Protein AF-A0A972AZU7-F1 (afdb_monomer_lite)

Radius of gyration: 17.25 Å; chains: 1; bounding box: 43×44×50 Å

Foldseek 3Di:
DVVVVVVVVVVVVVLVVLLVVLLVQLCVCAPDPDDLVRVCVPPVDPPVSSLLSLLSHPVNADPPGDSLLSQLVDDSSLLSVLVVLLVLLVVLVVVQVVVVHDDPVSVVSLVVSLVSLVVNLVSNCVSPVPLCPDPVHSNVVSNVSSVVSNVD

Secondary structure (DSSP, 8-state):
-HHHHHHHHHHHHHHHHHHHHHHHHTTHHHHSS--HHHHHHHH---HHHHHHHHHT-GGGPPTT--HHHHHTTSHHHHHHHHHHHHHHHHHHHHHHHHTTS--HHHHHHHHHHHHHHHHHHHHHHHH-TTGGG-TTSHHHHHHHHHHHHHT-

Sequence (152 aa):
MERLRVSIDLLETRVGARLFRIALLHVVLEESDISAEELGRRVDPSDEDLEILKLFSRNYVAEGENYTDKVVKNELATIVKLMDRIANFEDLFLRVNKVMGFNPESSKIAFKYVAETVDLLSNVEKQYPKESKDWEYPLRYQSTRLKDYLMI

pLDDT: mean 90.16, std 9.63, range [52.38, 97.12]

Structure (mmCIF, N/CA/C/O backbone):
data_AF-A0A972AZU7-F1
#
_entry.id   AF-A0A972AZU7-F1
#
loop_
_atom_site.group_PDB
_atom_site.id
_atom_site.type_symbol
_atom_site.label_atom_id
_atom_site.label_alt_id
_atom_site.label_comp_id
_atom_site.label_asym_id
_atom_site.label_entity_id
_atom_site.label_seq_id
_atom_site.pdbx_PDB_ins_code
_atom_site.Cartn_x
_atom_site.Cartn_y
_atom_site.Cartn_z
_atom_site.occupancy
_atom_site.B_iso_or_equiv
_atom_site.auth_seq_id
_atom_site.auth_comp_id
_atom_site.auth_asym_id
_atom_site.auth_atom_id
_atom_site.pdbx_PDB_model_num
ATOM 1 N N . MET A 1 1 ? -9.806 -23.673 28.503 1.00 60.31 1 MET A N 1
ATOM 2 C CA . MET A 1 1 ? -8.685 -23.565 27.542 1.00 60.31 1 MET A CA 1
ATOM 3 C C . MET A 1 1 ? -9.160 -23.764 26.107 1.00 60.31 1 MET A C 1
ATOM 5 O O . MET A 1 1 ? -8.942 -22.881 25.296 1.00 60.31 1 MET A O 1
ATOM 9 N N . GLU A 1 2 ? -9.903 -24.829 25.804 1.00 57.66 2 GLU A N 1
ATOM 10 C CA . GLU A 1 2 ? -10.393 -25.133 24.444 1.00 57.66 2 GLU A CA 1
ATOM 11 C C . GLU A 1 2 ? -11.308 -24.051 23.830 1.00 57.66 2 GLU A C 1
ATOM 13 O O . GLU A 1 2 ? -11.072 -23.611 22.711 1.00 57.66 2 GLU A O 1
ATOM 18 N N . ARG A 1 3 ? -12.267 -23.501 24.594 1.00 52.38 3 ARG A N 1
ATOM 19 C CA . ARG A 1 3 ? -13.108 -22.374 24.129 1.00 52.38 3 ARG A CA 1
ATOM 20 C C . ARG A 1 3 ? -12.334 -21.078 23.867 1.00 52.38 3 ARG A C 1
ATOM 22 O O . ARG A 1 3 ? -12.769 -20.279 23.053 1.00 52.38 3 ARG A O 1
ATOM 29 N N . LEU A 1 4 ? -11.224 -20.851 24.575 1.00 57.66 4 LEU A N 1
ATOM 30 C CA . LEU A 1 4 ? -10.402 -19.654 24.373 1.00 57.66 4 LEU A CA 1
ATOM 31 C C . LEU A 1 4 ? -9.627 -19.764 23.053 1.00 57.66 4 LEU A C 1
ATOM 33 O O . LEU A 1 4 ? -9.545 -18.798 22.308 1.00 57.66 4 LEU A O 1
ATOM 37 N N . ARG A 1 5 ? -9.133 -20.971 22.752 1.00 56.81 5 ARG A N 1
ATOM 38 C CA . ARG A 1 5 ? -8.408 -21.294 21.520 1.00 56.81 5 ARG A CA 1
ATOM 39 C C . ARG A 1 5 ? -9.296 -21.182 20.279 1.00 56.81 5 ARG A C 1
ATOM 41 O O . ARG A 1 5 ? -8.933 -20.475 19.355 1.00 56.81 5 ARG A O 1
ATOM 48 N N . VAL A 1 6 ? -10.507 -21.750 20.317 1.00 62.72 6 VAL A N 1
ATOM 49 C CA . VAL A 1 6 ? -11.484 -21.625 19.214 1.00 62.72 6 VAL A CA 1
ATOM 50 C C . VAL A 1 6 ? -11.823 -20.158 18.916 1.00 62.72 6 VAL A C 1
ATOM 52 O O . VAL A 1 6 ? -11.951 -19.776 17.758 1.00 62.72 6 VAL A O 1
ATOM 55 N N . SER A 1 7 ? -11.941 -19.314 19.944 1.00 60.19 7 SER A N 1
ATOM 56 C CA . SER A 1 7 ? -12.203 -17.881 19.759 1.00 60.19 7 SER A CA 1
ATOM 57 C C . SER A 1 7 ? -11.033 -17.138 19.107 1.00 60.19 7 SER A C 1
ATOM 59 O O . SER A 1 7 ? -11.277 -16.247 18.297 1.00 60.19 7 SER A O 1
ATOM 61 N N . ILE A 1 8 ? -9.788 -17.505 19.433 1.00 66.12 8 ILE A N 1
ATOM 62 C CA . ILE A 1 8 ? -8.573 -16.932 18.831 1.00 66.12 8 ILE A CA 1
ATOM 63 C C . ILE A 1 8 ? -8.459 -17.357 17.363 1.00 66.12 8 ILE A C 1
ATOM 65 O O . ILE A 1 8 ? -8.355 -16.494 16.497 1.00 66.12 8 ILE A O 1
ATOM 69 N N . ASP A 1 9 ? -8.616 -18.648 17.064 1.00 67.81 9 ASP A N 1
ATOM 70 C CA . ASP A 1 9 ? -8.540 -19.170 15.692 1.00 67.81 9 ASP A CA 1
ATOM 71 C C . ASP A 1 9 ? -9.611 -18.527 14.780 1.00 67.81 9 ASP A C 1
ATOM 73 O O . ASP A 1 9 ? -9.367 -18.200 13.614 1.00 67.81 9 ASP A O 1
ATOM 77 N N . LEU A 1 10 ? -10.815 -18.282 15.316 1.00 61.66 10 LEU A N 1
ATOM 78 C CA . LEU A 1 10 ? -11.888 -17.576 14.605 1.00 61.66 10 LEU A CA 1
ATOM 79 C C . LEU A 1 10 ? -11.570 -16.092 14.369 1.00 61.66 10 LEU A C 1
ATOM 81 O O . LEU A 1 10 ? -11.950 -15.554 13.327 1.00 61.66 10 LEU A O 1
ATOM 85 N N . LEU A 1 11 ? -10.905 -15.423 15.315 1.00 63.16 11 LEU A N 1
ATOM 86 C CA . LEU A 1 11 ? -10.451 -14.037 15.165 1.00 63.16 11 LEU A CA 1
ATOM 87 C C . LEU A 1 11 ? -9.381 -13.937 14.072 1.00 63.16 11 LEU A C 1
ATOM 89 O O . LEU A 1 11 ? -9.523 -13.116 13.168 1.00 63.16 11 LEU A O 1
ATOM 93 N N . GLU A 1 12 ? -8.382 -14.818 14.092 1.00 75.00 12 GLU A N 1
ATOM 94 C CA . GLU A 1 12 ? -7.325 -14.877 13.074 1.00 75.00 12 GLU A CA 1
ATOM 95 C C . GLU A 1 12 ? -7.893 -15.171 11.680 1.00 75.00 12 GLU A C 1
ATOM 97 O O . GLU A 1 12 ? -7.567 -14.481 10.713 1.00 75.00 12 GLU A O 1
ATOM 102 N N . THR A 1 13 ? -8.831 -16.118 11.576 1.00 79.12 13 THR A N 1
ATOM 103 C CA . THR A 1 13 ? -9.501 -16.443 10.306 1.00 79.12 13 THR A CA 1
ATOM 104 C C . THR A 1 13 ? -10.279 -15.247 9.752 1.00 79.12 13 THR A C 1
ATOM 106 O O . THR A 1 13 ? -10.237 -14.973 8.550 1.00 79.12 13 THR A O 1
ATOM 109 N N . ARG A 1 14 ? -10.979 -14.497 10.615 1.00 82.56 14 ARG A N 1
ATOM 110 C CA . ARG A 1 14 ? -11.716 -13.288 10.209 1.00 82.56 14 ARG A CA 1
ATOM 111 C C . ARG A 1 14 ? -10.778 -12.188 9.727 1.00 82.56 14 ARG A C 1
ATOM 113 O O . ARG A 1 14 ? -11.064 -11.568 8.705 1.00 82.56 14 ARG A O 1
ATOM 120 N N . VAL A 1 15 ? -9.663 -11.970 10.424 1.00 84.00 15 VAL A N 1
ATOM 121 C CA . VAL A 1 15 ? -8.641 -10.995 10.015 1.00 84.00 15 VAL A CA 1
ATOM 122 C C . VAL A 1 15 ? -8.014 -11.401 8.680 1.00 84.00 15 VAL A C 1
ATOM 124 O O . VAL A 1 15 ? -7.919 -10.568 7.783 1.00 84.00 15 VAL A O 1
ATOM 127 N N . GLY A 1 16 ? -7.681 -12.681 8.494 1.00 87.06 16 GLY A N 1
ATOM 128 C CA . GLY A 1 16 ? -7.144 -13.197 7.233 1.00 87.06 16 GLY A CA 1
ATOM 129 C C . GLY A 1 16 ? -8.109 -13.029 6.055 1.00 87.06 16 GLY A C 1
ATOM 130 O O . GLY A 1 16 ? -7.723 -12.512 5.007 1.00 87.06 16 GLY A O 1
ATOM 131 N N . ALA A 1 17 ? -9.386 -13.385 6.230 1.00 90.00 17 ALA A N 1
ATOM 132 C CA . ALA A 1 17 ? -10.412 -13.202 5.199 1.00 90.00 17 ALA A CA 1
ATOM 133 C C . ALA A 1 17 ? -10.620 -11.721 4.844 1.00 90.00 17 ALA A C 1
ATOM 135 O O . ALA A 1 17 ? -10.785 -11.363 3.675 1.00 90.00 17 ALA A O 1
ATOM 136 N N . ARG A 1 18 ? -10.579 -10.845 5.853 1.00 92.62 18 ARG A N 1
ATOM 137 C CA . ARG A 1 18 ? -10.656 -9.396 5.672 1.00 92.62 18 ARG A CA 1
ATOM 138 C C . ARG A 1 18 ? -9.461 -8.870 4.877 1.00 92.62 18 ARG A C 1
ATOM 140 O O . ARG A 1 18 ? -9.670 -8.191 3.877 1.00 92.62 18 ARG A O 1
ATOM 147 N N . LEU A 1 19 ? -8.240 -9.245 5.258 1.00 92.94 19 LEU A N 1
ATOM 148 C CA . LEU A 1 19 ? -7.015 -8.868 4.552 1.00 92.94 19 LEU A CA 1
ATOM 149 C C . LEU A 1 19 ? -7.045 -9.323 3.087 1.00 92.94 19 LEU A C 1
ATOM 151 O O . LEU A 1 19 ? -6.729 -8.541 2.195 1.00 92.94 19 LEU A O 1
ATOM 155 N N . PHE A 1 20 ? -7.491 -10.554 2.828 1.00 93.75 20 PHE A N 1
ATOM 156 C CA . PHE A 1 20 ? -7.614 -11.090 1.472 1.00 93.75 20 PHE A CA 1
ATOM 157 C C . PHE A 1 20 ? -8.602 -10.290 0.615 1.00 93.75 20 PHE A C 1
ATOM 159 O O . PHE A 1 20 ? -8.291 -9.924 -0.516 1.00 93.75 20 PHE A O 1
ATOM 166 N N . ARG A 1 21 ? -9.775 -9.954 1.161 1.00 94.56 21 ARG A N 1
ATOM 167 C CA . ARG A 1 21 ? -10.764 -9.119 0.466 1.00 94.56 21 ARG A CA 1
ATOM 168 C C . ARG A 1 21 ? -10.223 -7.724 0.154 1.00 94.56 21 ARG A C 1
ATOM 170 O O . ARG A 1 21 ? -10.397 -7.260 -0.968 1.00 94.56 21 ARG A O 1
ATOM 177 N N . ILE A 1 22 ? -9.546 -7.078 1.107 1.00 96.69 22 ILE A N 1
ATOM 178 C CA . ILE A 1 22 ? -8.898 -5.783 0.859 1.00 96.69 22 ILE A CA 1
ATOM 179 C C . ILE A 1 22 ? -7.844 -5.925 -0.242 1.00 96.69 22 ILE A C 1
ATOM 181 O O . ILE A 1 22 ? -7.855 -5.141 -1.184 1.00 96.69 22 ILE A O 1
ATOM 185 N N . ALA A 1 23 ? -6.996 -6.956 -0.189 1.00 96.25 23 ALA A N 1
ATOM 186 C CA . ALA A 1 23 ? -5.980 -7.207 -1.209 1.00 96.25 23 ALA A CA 1
ATOM 187 C C . ALA A 1 23 ? -6.573 -7.407 -2.614 1.00 96.25 23 ALA A C 1
ATOM 189 O O . ALA A 1 23 ? -6.013 -6.906 -3.584 1.00 96.25 23 ALA A O 1
ATOM 190 N N . LEU A 1 24 ? -7.724 -8.071 -2.744 1.00 95.69 24 LEU A N 1
ATOM 191 C CA . LEU A 1 24 ? -8.397 -8.234 -4.038 1.00 95.69 24 LEU A CA 1
ATOM 192 C C . LEU A 1 24 ? -8.970 -6.925 -4.597 1.00 95.69 24 LEU A C 1
ATOM 194 O O . LEU A 1 24 ? -9.052 -6.764 -5.812 1.00 95.69 24 LEU A O 1
ATOM 198 N N . LEU A 1 25 ? -9.384 -6.005 -3.726 1.00 96.56 25 LEU A N 1
ATOM 199 C CA . LEU A 1 25 ? -10.121 -4.799 -4.112 1.00 96.56 25 LEU A CA 1
ATOM 200 C C . LEU A 1 25 ? -9.268 -3.521 -4.101 1.00 96.56 25 LEU A C 1
ATOM 202 O O . LEU A 1 25 ? -9.735 -2.485 -4.568 1.00 96.56 25 LEU A O 1
ATOM 206 N N . HIS A 1 26 ? -8.035 -3.571 -3.586 1.00 96.12 26 HIS A N 1
ATOM 207 C CA . HIS A 1 26 ? -7.245 -2.377 -3.258 1.00 96.12 26 HIS A CA 1
ATOM 208 C C . HIS A 1 26 ? -6.986 -1.425 -4.438 1.00 96.12 26 HIS A C 1
ATOM 210 O O . HIS A 1 26 ? -6.866 -0.223 -4.228 1.00 96.12 26 HIS A O 1
ATOM 216 N N . VAL A 1 27 ? -6.932 -1.927 -5.674 1.00 95.00 27 VAL A N 1
ATOM 217 C CA . VAL A 1 27 ? -6.713 -1.096 -6.874 1.00 95.00 27 VAL A CA 1
ATOM 218 C C . VAL A 1 27 ? -7.996 -0.555 -7.492 1.00 95.00 27 VAL A C 1
ATOM 220 O O . VAL A 1 27 ? -7.938 0.337 -8.328 1.00 95.00 27 VAL A O 1
ATOM 223 N N . VAL A 1 28 ? -9.164 -1.077 -7.114 1.00 95.25 28 VAL A N 1
ATOM 224 C CA . VAL A 1 28 ? -10.402 -0.846 -7.870 1.00 95.25 28 VAL A CA 1
ATOM 225 C C . VAL A 1 28 ? -10.775 0.638 -7.908 1.00 95.25 28 VAL A C 1
ATOM 227 O O . VAL A 1 28 ? -11.128 1.143 -8.967 1.00 95.25 28 VAL A O 1
ATOM 230 N N . LEU A 1 29 ? -10.656 1.352 -6.787 1.00 95.19 29 LEU A N 1
ATOM 231 C CA . LEU A 1 29 ? -10.970 2.788 -6.722 1.00 95.19 29 LEU A CA 1
ATOM 232 C C . LEU A 1 29 ? -9.906 3.686 -7.379 1.00 95.19 29 LEU A C 1
ATOM 234 O O . LEU A 1 29 ? -10.168 4.861 -7.618 1.00 95.19 29 LEU A O 1
ATOM 238 N N . GLU A 1 30 ? -8.703 3.162 -7.620 1.00 93.75 30 GLU A N 1
ATOM 239 C CA . GLU A 1 30 ? -7.617 3.890 -8.287 1.00 93.75 30 GLU A CA 1
ATOM 240 C C . GLU A 1 30 ? -7.674 3.708 -9.808 1.00 93.75 30 GLU A C 1
ATOM 242 O O . GLU A 1 30 ? -7.502 4.668 -10.551 1.00 93.75 30 GLU A O 1
ATOM 247 N N . GLU A 1 31 ? -7.934 2.481 -10.261 1.00 93.44 31 GLU A N 1
ATOM 248 C CA . GLU A 1 31 ? -7.786 2.064 -11.661 1.00 93.44 31 GLU A CA 1
ATOM 249 C C . GLU A 1 31 ? -9.119 2.003 -12.428 1.00 93.44 31 GLU A C 1
ATOM 251 O O . GLU A 1 31 ? -9.146 1.631 -13.601 1.00 93.44 31 GLU A O 1
ATOM 256 N N . SER A 1 32 ? -10.247 2.326 -11.789 1.00 91.94 32 SER A N 1
ATOM 257 C CA . SER A 1 32 ? -11.558 2.337 -12.443 1.00 91.94 32 SER A CA 1
ATOM 258 C C . SER A 1 32 ? -12.378 3.577 -12.096 1.00 91.94 32 SER A C 1
ATOM 260 O O . SER A 1 32 ? -12.166 4.209 -11.067 1.00 91.94 32 SER A O 1
ATOM 262 N N . ASP A 1 33 ? -13.368 3.883 -12.936 1.00 91.00 33 ASP A N 1
ATOM 263 C CA . ASP A 1 33 ? -14.261 5.039 -12.767 1.00 91.00 33 ASP A CA 1
ATOM 264 C C . ASP A 1 33 ? -15.391 4.803 -11.744 1.00 91.00 33 ASP A C 1
ATOM 266 O O . ASP A 1 33 ? -16.348 5.580 -11.674 1.00 91.00 33 ASP A O 1
ATOM 270 N N . ILE A 1 34 ? -15.348 3.713 -10.968 1.00 93.62 34 ILE A N 1
ATOM 271 C CA . ILE A 1 34 ? -16.398 3.438 -9.983 1.00 93.62 34 ILE A CA 1
ATOM 272 C C . ILE A 1 34 ? -16.170 4.257 -8.710 1.00 93.62 34 ILE A C 1
ATOM 274 O O . ILE A 1 34 ? -15.057 4.362 -8.198 1.00 93.62 34 ILE A O 1
ATOM 278 N N . SER A 1 35 ? -17.248 4.799 -8.148 1.00 94.12 35 SER A N 1
ATOM 279 C CA . SER A 1 35 ? -17.190 5.462 -6.846 1.00 94.12 35 SER A CA 1
ATOM 280 C C . SER A 1 35 ? -17.111 4.442 -5.705 1.00 94.12 35 SER A C 1
ATOM 282 O O . SER A 1 35 ? -17.540 3.295 -5.844 1.00 94.12 35 SER A O 1
ATOM 284 N N . ALA A 1 36 ? -16.635 4.873 -4.533 1.00 94.38 36 ALA A N 1
ATOM 285 C CA . ALA A 1 36 ? -16.705 4.063 -3.313 1.00 94.38 36 ALA A CA 1
ATOM 286 C C . ALA A 1 36 ? -18.142 3.606 -2.987 1.00 94.38 36 ALA A C 1
ATOM 288 O O . ALA A 1 36 ? -18.341 2.483 -2.537 1.00 94.38 36 ALA A O 1
ATOM 289 N N . GLU A 1 37 ? -19.148 4.441 -3.259 1.00 94.62 37 GLU A N 1
ATOM 290 C CA . GLU A 1 37 ? -20.555 4.071 -3.075 1.00 94.62 37 GLU A CA 1
ATOM 291 C C . GLU A 1 37 ? -20.978 2.941 -4.027 1.00 94.62 37 GLU A C 1
ATOM 293 O O . GLU A 1 37 ? -21.607 1.971 -3.606 1.00 94.62 37 GLU A O 1
ATOM 298 N N . GLU A 1 38 ? -20.595 3.031 -5.303 1.00 95.50 38 GLU A N 1
ATOM 299 C CA . GLU A 1 38 ? -20.896 2.001 -6.298 1.00 95.50 38 GLU A CA 1
ATOM 300 C C . GLU A 1 38 ? -20.160 0.690 -5.994 1.00 95.50 38 GLU A C 1
ATOM 302 O O . GLU A 1 38 ? -20.750 -0.387 -6.093 1.00 95.50 38 GLU A O 1
ATOM 307 N N . LEU A 1 39 ? -18.897 0.763 -5.561 1.00 95.00 39 LEU A N 1
ATOM 308 C CA . LEU A 1 39 ? -18.164 -0.402 -5.068 1.00 95.00 39 LEU A CA 1
ATOM 309 C C . LEU A 1 39 ? -18.895 -1.041 -3.880 1.00 95.00 39 LEU A C 1
ATOM 311 O O . LEU A 1 39 ? -19.100 -2.255 -3.878 1.00 95.00 39 LEU A O 1
ATOM 315 N N . GLY A 1 40 ? -19.350 -0.218 -2.928 1.00 94.50 40 GLY A N 1
ATOM 316 C CA . GLY A 1 40 ? -20.149 -0.636 -1.778 1.00 94.50 40 GLY A CA 1
ATOM 317 C C . GLY A 1 40 ? -21.356 -1.484 -2.180 1.00 94.50 40 GLY A C 1
ATOM 318 O O . GLY A 1 40 ? -21.548 -2.581 -1.670 1.00 94.50 40 GLY A O 1
ATOM 319 N N . ARG A 1 41 ? -22.117 -1.036 -3.183 1.00 95.00 41 ARG A N 1
ATOM 320 C CA . ARG A 1 41 ? -23.301 -1.760 -3.678 1.00 95.00 41 ARG A CA 1
ATOM 321 C C . ARG A 1 41 ? -22.978 -3.062 -4.415 1.00 95.00 41 ARG A C 1
ATOM 323 O O . ARG A 1 41 ? -23.809 -3.965 -4.429 1.00 95.00 41 ARG A O 1
ATOM 330 N N . ARG A 1 42 ? -21.819 -3.157 -5.076 1.00 94.38 42 ARG A N 1
ATOM 331 C CA . ARG A 1 42 ? -21.468 -4.307 -5.932 1.00 94.38 42 ARG A CA 1
ATOM 332 C C . ARG A 1 42 ? -20.890 -5.488 -5.174 1.00 94.38 42 ARG A C 1
ATOM 334 O O . ARG A 1 42 ? -21.128 -6.625 -5.570 1.00 94.38 42 ARG A O 1
ATOM 341 N N . VAL A 1 43 ? -20.080 -5.218 -4.154 1.00 93.19 43 VAL A N 1
ATOM 342 C CA . VAL A 1 43 ? -19.327 -6.266 -3.444 1.00 93.19 43 VAL A CA 1
ATOM 343 C C . VAL A 1 43 ? -19.595 -6.290 -1.942 1.00 93.19 43 VAL A C 1
ATOM 345 O O . VAL A 1 43 ? -19.008 -7.122 -1.255 1.00 93.19 43 VAL A O 1
ATOM 348 N N . ASP A 1 44 ? -20.469 -5.402 -1.457 1.00 92.44 44 ASP A N 1
ATOM 349 C CA . ASP A 1 44 ? -20.940 -5.326 -0.069 1.00 92.44 44 ASP A CA 1
ATOM 350 C C . ASP A 1 44 ? -19.801 -5.441 0.975 1.00 92.44 44 ASP A C 1
ATOM 352 O O . ASP A 1 44 ? -19.827 -6.305 1.860 1.00 92.44 44 ASP A O 1
ATOM 356 N N . PRO A 1 45 ? -18.719 -4.636 0.860 1.00 91.62 45 PRO A N 1
ATOM 357 C CA . PRO A 1 45 ? -17.721 -4.554 1.915 1.00 91.62 45 PRO A CA 1
ATOM 358 C C . PRO A 1 45 ? -18.341 -3.871 3.142 1.00 91.62 45 PRO A C 1
ATOM 360 O O . PRO A 1 45 ? -19.266 -3.072 3.017 1.00 91.62 45 PRO A O 1
ATOM 363 N N . SER A 1 46 ? -17.808 -4.131 4.338 1.00 93.00 46 SER A N 1
ATOM 364 C CA . SER A 1 46 ? -18.212 -3.325 5.496 1.00 93.00 46 SER A CA 1
ATOM 365 C C . SER A 1 46 ? -17.781 -1.868 5.299 1.00 93.00 46 SER A C 1
ATOM 367 O O . SER A 1 46 ? -16.805 -1.602 4.595 1.00 93.00 46 SER A O 1
ATOM 369 N N . ASP A 1 47 ? -18.442 -0.929 5.977 1.00 94.19 47 ASP A N 1
ATOM 370 C CA . ASP A 1 47 ? -18.056 0.489 5.937 1.00 94.19 47 ASP A CA 1
ATOM 371 C C . ASP A 1 47 ? -16.577 0.687 6.303 1.00 94.19 47 ASP A C 1
ATOM 373 O O . ASP A 1 47 ? -15.856 1.444 5.659 1.00 94.19 47 ASP A O 1
ATOM 377 N N . GLU A 1 48 ? -16.092 -0.064 7.293 1.00 94.38 48 GLU A N 1
ATOM 378 C CA . GLU A 1 48 ? -14.691 -0.033 7.714 1.00 94.38 48 GLU A CA 1
ATOM 379 C C . GLU A 1 48 ? -13.736 -0.514 6.607 1.00 94.38 48 GLU A C 1
ATOM 381 O O . GLU A 1 48 ? -12.665 0.058 6.412 1.00 94.38 48 GLU A O 1
ATOM 386 N N . ASP A 1 49 ? -14.116 -1.552 5.857 1.00 95.25 49 ASP A N 1
ATOM 387 C CA . ASP A 1 49 ? -13.336 -2.023 4.711 1.00 95.25 49 ASP A CA 1
ATOM 388 C C . ASP A 1 49 ? -13.363 -1.023 3.563 1.00 95.25 49 ASP A C 1
ATOM 390 O O . ASP A 1 49 ? -12.345 -0.821 2.903 1.00 95.25 49 ASP A O 1
ATOM 394 N N . LEU A 1 50 ? -14.496 -0.357 3.345 1.00 96.00 50 LEU A N 1
ATOM 395 C CA . LEU A 1 50 ? -14.608 0.679 2.333 1.00 96.00 50 LEU A CA 1
ATOM 396 C C . LEU A 1 50 ? -13.716 1.887 2.659 1.00 96.00 50 LEU A C 1
ATOM 398 O O . LEU A 1 50 ? -13.051 2.408 1.764 1.00 96.00 50 LEU A O 1
ATOM 402 N N . GLU A 1 51 ? -13.636 2.294 3.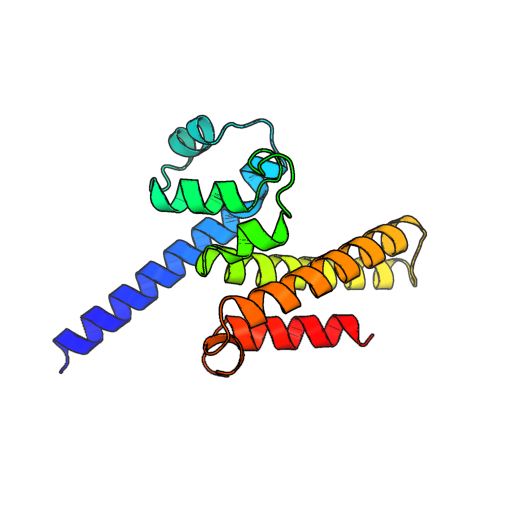929 1.00 95.75 51 GLU A N 1
ATOM 403 C CA . GLU A 1 51 ? -12.696 3.332 4.374 1.00 95.75 51 GLU A CA 1
ATOM 404 C C . GLU A 1 51 ? -11.235 2.913 4.171 1.00 95.75 51 GLU A C 1
ATOM 406 O O . GLU A 1 51 ? -10.430 3.716 3.698 1.00 95.75 51 GLU A O 1
ATOM 411 N N . ILE A 1 52 ? -10.891 1.647 4.433 1.00 96.50 52 ILE A N 1
ATOM 412 C CA . ILE A 1 52 ? -9.555 1.112 4.132 1.00 96.50 52 ILE A CA 1
ATOM 413 C C . ILE A 1 52 ? -9.272 1.150 2.626 1.00 96.50 52 ILE A C 1
ATOM 415 O O . ILE A 1 52 ? -8.193 1.574 2.217 1.00 96.50 52 ILE A O 1
ATOM 419 N N . LEU A 1 53 ? -10.228 0.751 1.784 1.00 96.56 53 LEU A N 1
ATOM 420 C CA . LEU A 1 53 ? -10.065 0.753 0.327 1.00 96.56 53 LEU A CA 1
ATOM 421 C C . LEU A 1 53 ? -9.831 2.162 -0.226 1.00 96.56 53 LEU A C 1
ATOM 423 O O . LEU A 1 53 ? -8.991 2.344 -1.108 1.00 96.56 53 LEU A O 1
ATOM 427 N N . LYS A 1 54 ? -10.486 3.181 0.342 1.00 95.75 54 LYS A N 1
ATOM 428 C CA . LYS A 1 54 ? -10.225 4.586 -0.007 1.00 95.75 54 LYS A CA 1
ATOM 429 C C . LYS A 1 54 ? -8.785 5.007 0.278 1.00 95.75 54 LYS A C 1
ATOM 431 O O . LYS A 1 54 ? -8.306 5.940 -0.367 1.00 95.75 54 LYS A O 1
ATOM 436 N N . LEU A 1 55 ? -8.070 4.363 1.208 1.00 96.12 55 LEU A N 1
ATOM 437 C CA . LEU A 1 55 ? -6.662 4.680 1.478 1.00 96.12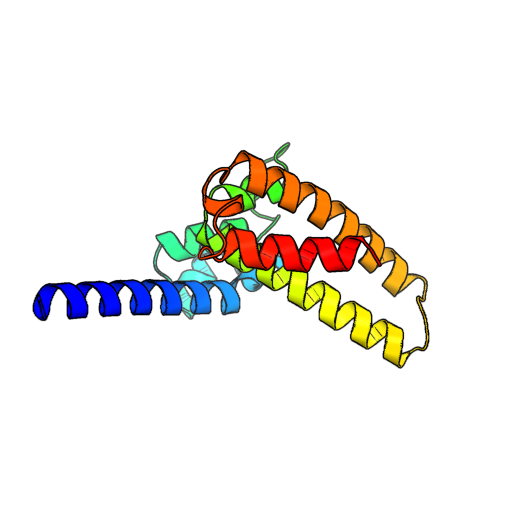 55 LEU A CA 1
ATOM 438 C C . LEU A 1 55 ? -5.763 4.377 0.279 1.00 96.12 55 LEU A C 1
ATOM 440 O O . LEU A 1 55 ? -4.803 5.108 0.049 1.00 96.12 55 LEU A O 1
ATOM 444 N N . PHE A 1 56 ? -6.108 3.371 -0.524 1.00 95.50 56 PHE A N 1
ATOM 445 C CA . PHE A 1 56 ? -5.308 2.953 -1.672 1.00 95.50 56 PHE A CA 1
ATOM 446 C C . PHE A 1 56 ? -5.461 3.831 -2.903 1.00 95.50 56 PHE A C 1
ATOM 448 O O . PHE A 1 56 ? -4.614 3.738 -3.792 1.00 95.50 56 PHE A O 1
ATOM 455 N N . SER A 1 57 ? -6.464 4.708 -2.937 1.00 94.12 57 SER A N 1
ATOM 456 C CA . SER A 1 57 ? -6.688 5.593 -4.071 1.00 94.12 57 SER A CA 1
ATOM 457 C C . SER A 1 57 ? -6.221 7.028 -3.808 1.00 94.12 57 SER A C 1
ATOM 459 O O . SER A 1 57 ? -6.554 7.651 -2.789 1.00 94.12 57 SER A O 1
ATOM 461 N N . ARG A 1 58 ? -5.465 7.564 -4.772 1.00 91.06 58 ARG A N 1
ATOM 462 C CA . ARG A 1 58 ? -4.998 8.952 -4.844 1.00 91.06 58 ARG A CA 1
ATOM 463 C C . ARG A 1 58 ? -6.140 9.937 -5.074 1.00 91.06 58 ARG A C 1
ATOM 465 O O . ARG A 1 58 ? -6.034 11.071 -4.623 1.00 91.06 58 ARG A O 1
ATOM 472 N N . ASN A 1 59 ? -7.261 9.493 -5.645 1.00 88.38 59 ASN A N 1
ATOM 473 C CA . ASN A 1 59 ? -8.476 10.307 -5.799 1.00 88.38 59 ASN A CA 1
ATOM 474 C C . ASN A 1 59 ? -9.072 10.746 -4.452 1.00 88.38 59 ASN A C 1
ATOM 476 O O . ASN A 1 59 ? -9.834 11.705 -4.382 1.00 88.38 59 ASN A O 1
ATOM 480 N N . TYR A 1 60 ? -8.711 10.047 -3.376 1.00 88.88 60 TYR A N 1
ATOM 481 C CA . TYR A 1 60 ? -9.147 10.333 -2.014 1.00 88.88 60 TYR A CA 1
ATOM 482 C C . TYR A 1 60 ? -8.013 10.899 -1.146 1.00 88.88 60 TYR A C 1
ATOM 484 O O . TYR A 1 60 ? -8.085 10.805 0.079 1.00 88.88 60 TYR A O 1
ATOM 492 N N . VAL A 1 61 ? -6.905 11.362 -1.731 1.00 87.06 61 VAL A N 1
ATOM 493 C CA . VAL A 1 61 ? -5.817 12.027 -0.994 1.00 87.06 61 VAL A CA 1
ATOM 494 C C . VAL A 1 61 ? -6.136 13.515 -0.913 1.00 87.06 61 VAL A C 1
ATOM 496 O O . VAL A 1 61 ? -6.438 14.137 -1.930 1.00 87.06 61 VAL A O 1
ATOM 499 N N . ALA A 1 62 ? -6.105 14.077 0.296 1.00 85.31 62 ALA A N 1
ATOM 500 C CA . ALA A 1 62 ? -6.347 15.501 0.478 1.00 85.31 62 ALA A CA 1
ATOM 501 C C . ALA A 1 62 ? -5.224 16.335 -0.159 1.00 85.31 62 ALA A C 1
ATOM 503 O O . ALA A 1 62 ? -4.077 15.895 -0.261 1.00 85.31 62 ALA A O 1
ATOM 504 N N . GLU A 1 63 ? -5.540 17.564 -0.565 1.00 85.12 63 GLU A N 1
ATOM 505 C CA . GLU A 1 63 ? -4.530 18.480 -1.092 1.00 85.12 63 GLU A CA 1
ATOM 506 C C . GLU A 1 63 ? -3.405 18.691 -0.061 1.00 85.12 63 GLU A C 1
ATOM 508 O O . GLU A 1 63 ? -3.658 18.990 1.106 1.00 85.12 63 GLU A O 1
ATOM 513 N N . GLY A 1 64 ? -2.155 18.496 -0.491 1.00 80.56 64 GLY A N 1
ATOM 514 C CA . GLY A 1 64 ? -0.970 18.613 0.365 1.00 80.56 64 GLY A CA 1
ATOM 515 C C . GLY A 1 64 ? -0.628 17.374 1.204 1.00 80.56 64 GLY A C 1
ATOM 516 O O . GLY A 1 64 ? 0.394 17.386 1.887 1.00 80.56 64 GLY A O 1
ATOM 517 N N . GLU A 1 65 ? -1.420 16.300 1.148 1.00 86.25 65 GLU A N 1
ATOM 518 C CA . GLU A 1 65 ? -1.123 15.045 1.846 1.00 86.25 65 GLU A CA 1
ATOM 519 C C . GLU A 1 65 ? -0.279 14.094 0.976 1.00 86.25 65 GLU A C 1
ATOM 521 O O . GLU A 1 65 ? -0.542 13.903 -0.213 1.00 86.25 65 GLU A O 1
ATOM 526 N N . ASN A 1 66 ? 0.740 13.455 1.565 1.00 89.12 66 ASN A N 1
ATOM 527 C CA . ASN A 1 66 ? 1.478 12.393 0.887 1.00 89.12 66 ASN A CA 1
ATOM 528 C C . ASN A 1 66 ? 0.651 11.097 0.894 1.00 89.12 66 ASN A C 1
ATOM 530 O O . ASN A 1 66 ? 0.187 10.628 1.933 1.00 89.12 66 ASN A O 1
ATOM 534 N N . TYR A 1 67 ? 0.504 10.477 -0.276 1.00 90.62 67 TYR A N 1
ATOM 535 C CA . TYR A 1 67 ? -0.240 9.227 -0.434 1.00 90.62 67 TYR A CA 1
ATOM 536 C C . TYR A 1 67 ? 0.258 8.100 0.488 1.00 90.62 67 TYR A C 1
ATOM 538 O O . TYR A 1 67 ? -0.549 7.380 1.074 1.00 90.62 67 TYR A O 1
ATOM 546 N N . THR A 1 68 ? 1.575 7.944 0.645 1.00 91.31 68 THR A N 1
ATOM 547 C CA . THR A 1 68 ? 2.138 6.887 1.497 1.00 91.31 68 THR A CA 1
ATOM 548 C C . THR A 1 68 ? 1.886 7.153 2.981 1.00 91.31 68 THR A C 1
ATOM 550 O O . THR A 1 68 ? 1.581 6.202 3.698 1.00 91.31 68 THR A O 1
ATOM 553 N N . ASP A 1 69 ? 1.894 8.418 3.425 1.00 91.62 69 ASP A N 1
ATOM 554 C CA . ASP A 1 69 ? 1.517 8.801 4.798 1.00 91.62 69 ASP A CA 1
ATOM 555 C C . ASP A 1 69 ? 0.070 8.403 5.101 1.00 91.62 69 ASP A C 1
ATOM 557 O O . ASP A 1 69 ? -0.238 7.903 6.181 1.00 91.62 69 ASP A O 1
ATOM 561 N N . LYS A 1 70 ? -0.831 8.595 4.132 1.00 92.75 70 LYS A N 1
ATOM 562 C CA . LYS A 1 70 ? -2.239 8.214 4.255 1.00 92.75 70 LYS A CA 1
ATOM 563 C C . LYS A 1 70 ? -2.408 6.701 4.392 1.00 92.75 70 LYS A C 1
ATOM 565 O O . LYS A 1 70 ? -3.143 6.256 5.272 1.00 92.75 70 LYS A O 1
ATOM 570 N N . VAL A 1 71 ? -1.741 5.915 3.541 1.00 95.00 71 VAL A N 1
ATOM 571 C CA . VAL A 1 71 ? -1.853 4.445 3.558 1.00 95.00 71 VAL A CA 1
ATOM 572 C C . VAL A 1 71 ? -1.393 3.870 4.894 1.00 95.00 71 VAL A C 1
ATOM 574 O O . VAL A 1 71 ? -2.062 2.988 5.432 1.00 95.00 71 VAL A O 1
ATOM 577 N N . VAL A 1 72 ? -0.306 4.400 5.468 1.00 96.19 72 VAL A N 1
ATOM 578 C CA . VAL A 1 72 ? 0.229 3.858 6.723 1.00 96.19 72 VAL A CA 1
ATOM 579 C C . VAL A 1 72 ? -0.636 4.144 7.948 1.00 96.19 72 VAL A C 1
ATOM 581 O O . VAL A 1 72 ? -0.387 3.577 8.998 1.00 96.19 72 VAL A O 1
ATOM 584 N N . LYS A 1 73 ? -1.686 4.972 7.856 1.00 94.50 73 LYS A N 1
ATOM 585 C CA . LYS A 1 73 ? -2.591 5.223 8.995 1.00 94.50 73 LYS A CA 1
ATOM 586 C C . LYS A 1 73 ? -3.382 3.983 9.420 1.00 94.50 73 LYS A C 1
ATOM 588 O O . LYS A 1 73 ? -3.901 3.951 10.535 1.00 94.50 73 LYS A O 1
ATOM 593 N N . ASN A 1 74 ? -3.505 2.985 8.544 1.00 96.00 74 ASN A N 1
ATOM 594 C CA . ASN A 1 74 ? -4.189 1.732 8.832 1.00 96.00 74 ASN A CA 1
ATOM 595 C C . ASN A 1 74 ? -3.263 0.536 8.594 1.00 96.00 74 ASN A C 1
ATOM 597 O O . ASN A 1 74 ? -2.609 0.419 7.559 1.00 96.00 74 ASN A O 1
ATOM 601 N N . GLU A 1 75 ? -3.248 -0.389 9.545 1.00 94.38 75 GLU A N 1
ATOM 602 C CA . GLU A 1 75 ? -2.309 -1.505 9.536 1.00 94.38 75 GLU A CA 1
ATOM 603 C C . GLU A 1 75 ? -2.618 -2.520 8.431 1.00 94.38 75 GLU A C 1
ATOM 605 O O . GLU A 1 75 ? -1.718 -2.918 7.697 1.00 94.38 75 GLU A O 1
ATOM 610 N N . LEU A 1 76 ? -3.890 -2.888 8.238 1.00 94.31 76 LEU A N 1
ATOM 611 C CA . LEU A 1 76 ? -4.288 -3.787 7.149 1.00 94.31 76 LEU A CA 1
ATOM 612 C C . LEU A 1 76 ? -3.973 -3.161 5.788 1.00 94.31 76 LEU A C 1
ATOM 614 O O . LEU A 1 76 ? -3.479 -3.850 4.894 1.00 94.31 76 LEU A O 1
ATOM 618 N N . ALA A 1 77 ? -4.208 -1.851 5.650 1.00 96.44 77 ALA A N 1
ATOM 619 C CA . ALA A 1 77 ? -3.852 -1.118 4.443 1.00 96.44 77 ALA A CA 1
ATOM 620 C C . ALA A 1 77 ? -2.338 -1.169 4.183 1.00 96.44 77 ALA A C 1
ATOM 622 O O . ALA A 1 77 ? -1.893 -1.439 3.068 1.00 96.44 77 ALA A O 1
ATOM 623 N N . THR A 1 78 ? -1.550 -0.972 5.239 1.00 97.12 78 THR A N 1
ATOM 624 C CA . THR A 1 78 ? -0.088 -1.031 5.200 1.00 97.12 78 THR A CA 1
ATOM 625 C C . THR A 1 78 ? 0.406 -2.399 4.746 1.00 97.12 78 THR A C 1
ATOM 627 O O . THR A 1 78 ? 1.198 -2.478 3.809 1.00 97.12 78 THR A O 1
ATOM 630 N N . ILE A 1 79 ? -0.090 -3.476 5.363 1.00 95.69 79 ILE A N 1
ATOM 631 C CA . ILE A 1 79 ? 0.287 -4.853 5.019 1.00 95.69 79 ILE A CA 1
ATOM 632 C C . ILE A 1 79 ? -0.026 -5.125 3.544 1.00 95.69 79 ILE A C 1
ATOM 634 O O . ILE A 1 79 ? 0.835 -5.572 2.789 1.00 95.69 79 ILE A O 1
ATOM 638 N N . VAL A 1 80 ? -1.237 -4.798 3.091 1.00 96.75 80 VAL A N 1
ATOM 639 C CA . VAL A 1 80 ? -1.613 -4.997 1.686 1.00 96.75 80 VAL A CA 1
ATOM 640 C C . VAL A 1 80 ? -0.753 -4.144 0.751 1.00 96.75 80 VAL A C 1
ATOM 642 O O . VAL A 1 80 ? -0.347 -4.636 -0.298 1.00 96.75 80 VAL A O 1
ATOM 645 N N . LYS A 1 81 ? -0.395 -2.906 1.121 1.00 96.81 81 LYS A N 1
ATOM 646 C CA . LYS A 1 81 ? 0.451 -2.057 0.270 1.00 96.81 81 LYS A CA 1
ATOM 647 C C . LYS A 1 81 ? 1.883 -2.566 0.149 1.00 96.81 81 LYS A C 1
ATOM 649 O O . LYS A 1 81 ? 2.474 -2.480 -0.928 1.00 96.81 81 LYS A O 1
ATOM 654 N N . LEU A 1 82 ? 2.443 -3.096 1.232 1.00 96.38 82 LEU A N 1
ATOM 655 C CA . LEU A 1 82 ? 3.754 -3.739 1.208 1.00 96.38 82 LEU A CA 1
ATOM 656 C C . LEU A 1 82 ? 3.722 -4.993 0.316 1.00 96.38 82 LEU A C 1
ATOM 658 O O . LEU A 1 82 ? 4.620 -5.174 -0.505 1.00 96.38 82 LEU A O 1
ATOM 662 N N . MET A 1 83 ? 2.666 -5.811 0.405 1.00 95.00 83 MET A N 1
ATOM 663 C CA . MET A 1 83 ? 2.469 -6.974 -0.475 1.00 95.00 83 MET A CA 1
ATOM 664 C C . MET A 1 83 ? 2.323 -6.584 -1.951 1.00 95.00 83 MET A C 1
ATOM 666 O O . MET A 1 83 ? 2.991 -7.169 -2.801 1.00 95.00 83 MET A O 1
ATOM 670 N N . ASP A 1 84 ? 1.503 -5.575 -2.251 1.00 95.69 84 ASP A N 1
ATOM 671 C CA . ASP A 1 84 ? 1.355 -5.002 -3.595 1.00 95.69 84 ASP A CA 1
ATOM 672 C C . ASP A 1 84 ? 2.713 -4.539 -4.137 1.00 95.69 84 ASP A C 1
ATOM 674 O O . ASP A 1 84 ? 3.087 -4.838 -5.270 1.00 95.69 84 ASP A O 1
ATOM 678 N N . ARG A 1 85 ? 3.529 -3.871 -3.313 1.00 96.12 85 ARG A N 1
ATOM 679 C CA . ARG A 1 85 ? 4.855 -3.427 -3.748 1.00 96.12 85 ARG A CA 1
ATOM 680 C C . ARG A 1 85 ? 5.798 -4.588 -4.068 1.00 96.12 85 ARG A C 1
ATOM 682 O O . ARG A 1 85 ? 6.524 -4.500 -5.055 1.00 96.12 85 ARG A O 1
ATOM 689 N N . ILE A 1 86 ? 5.778 -5.659 -3.273 1.00 95.88 86 ILE A N 1
ATOM 690 C CA . ILE A 1 86 ? 6.558 -6.877 -3.545 1.00 95.88 86 ILE A CA 1
ATOM 691 C C . ILE A 1 86 ? 6.135 -7.470 -4.892 1.00 95.88 86 ILE A C 1
ATOM 693 O O . ILE A 1 86 ? 6.986 -7.673 -5.754 1.00 95.88 86 ILE A O 1
ATOM 697 N N . ALA A 1 87 ? 4.829 -7.660 -5.107 1.00 95.44 87 ALA A N 1
ATOM 698 C CA . ALA A 1 87 ? 4.296 -8.197 -6.359 1.00 95.44 87 ALA A CA 1
ATOM 699 C C . ALA A 1 87 ? 4.673 -7.326 -7.571 1.00 95.44 87 ALA A C 1
ATOM 701 O O . ALA A 1 87 ? 5.055 -7.837 -8.622 1.00 95.44 87 ALA A O 1
ATOM 702 N N . ASN A 1 88 ? 4.639 -6.003 -7.407 1.00 95.12 88 ASN A N 1
ATOM 703 C CA . ASN A 1 88 ? 5.045 -5.043 -8.428 1.00 95.12 88 ASN A CA 1
ATOM 704 C C . ASN A 1 88 ? 6.532 -5.158 -8.804 1.00 95.12 88 ASN A C 1
ATOM 706 O O . ASN A 1 88 ? 6.873 -5.087 -9.986 1.00 95.12 88 ASN A O 1
ATOM 710 N N . PHE A 1 89 ? 7.425 -5.337 -7.825 1.00 95.94 89 PHE A N 1
ATOM 711 C CA . PHE A 1 89 ? 8.840 -5.594 -8.106 1.00 95.94 89 PHE A CA 1
ATOM 712 C C . PHE A 1 89 ? 9.040 -6.949 -8.788 1.00 95.94 89 PHE A C 1
ATOM 714 O O . PHE A 1 89 ? 9.763 -7.023 -9.779 1.00 95.94 89 PHE A O 1
ATOM 721 N N . GLU A 1 90 ? 8.376 -8.004 -8.311 1.00 95.12 90 GLU A N 1
ATOM 722 C CA . GLU A 1 90 ? 8.441 -9.336 -8.923 1.00 95.12 90 GLU A CA 1
ATOM 723 C C . GLU A 1 90 ? 7.994 -9.306 -10.401 1.00 95.12 90 GLU A C 1
ATOM 725 O O . GLU A 1 90 ? 8.723 -9.813 -11.258 1.00 95.12 90 GLU A O 1
ATOM 730 N N . ASP A 1 91 ? 6.875 -8.645 -10.737 1.00 95.00 91 ASP A N 1
ATOM 731 C CA . ASP A 1 91 ? 6.436 -8.478 -12.137 1.00 95.00 91 ASP A CA 1
ATOM 732 C C . ASP A 1 91 ? 7.457 -7.695 -12.973 1.00 95.00 91 ASP A C 1
ATOM 734 O O . ASP A 1 91 ? 7.783 -8.083 -14.101 1.00 95.00 91 ASP A O 1
ATOM 738 N N . LEU A 1 92 ? 8.019 -6.618 -12.413 1.00 94.62 92 LEU A N 1
ATOM 739 C CA . LEU A 1 92 ? 9.030 -5.817 -13.096 1.00 94.62 92 LEU A CA 1
ATOM 740 C C . LEU A 1 92 ? 10.275 -6.649 -13.432 1.00 94.62 92 LEU A C 1
ATOM 742 O O . LEU A 1 92 ? 10.735 -6.609 -14.575 1.00 94.62 92 LEU A O 1
ATOM 746 N N . PHE A 1 93 ? 10.795 -7.437 -12.486 1.00 92.88 93 PHE A N 1
ATOM 747 C CA . PHE A 1 93 ? 11.946 -8.310 -12.738 1.00 92.88 93 PHE A CA 1
ATOM 748 C C . PHE A 1 93 ? 11.636 -9.376 -13.785 1.00 92.88 93 PHE A C 1
ATOM 750 O O . PHE A 1 93 ? 12.450 -9.615 -14.679 1.00 92.88 93 PHE A O 1
ATOM 757 N N . LEU A 1 94 ? 10.448 -9.983 -13.735 1.00 93.25 94 LEU A N 1
ATOM 758 C CA . LEU A 1 94 ? 10.016 -10.933 -14.759 1.00 93.25 94 LEU A CA 1
ATOM 759 C C . LEU A 1 94 ? 9.970 -10.283 -16.147 1.00 93.25 94 LEU A C 1
ATOM 761 O O . LEU A 1 94 ? 10.409 -10.892 -17.126 1.00 93.25 94 LEU A O 1
ATOM 765 N N . ARG A 1 95 ? 9.477 -9.046 -16.246 1.00 92.06 95 ARG A N 1
ATOM 766 C CA . ARG A 1 95 ? 9.426 -8.291 -17.504 1.00 92.06 95 ARG A CA 1
ATOM 767 C C . ARG A 1 95 ? 10.821 -7.968 -18.035 1.00 92.06 95 ARG A C 1
ATOM 769 O O . ARG A 1 95 ? 11.092 -8.239 -19.201 1.00 92.06 95 ARG A O 1
ATOM 776 N N . VAL A 1 96 ? 11.699 -7.443 -17.183 1.00 92.19 96 VAL A N 1
ATOM 777 C CA . VAL A 1 96 ? 13.094 -7.103 -17.514 1.00 92.19 96 VAL A CA 1
ATOM 778 C C . VAL A 1 96 ? 13.860 -8.335 -17.990 1.00 92.19 96 VAL A C 1
ATOM 780 O O . VAL A 1 96 ? 14.527 -8.285 -19.022 1.00 92.19 96 VAL A O 1
ATOM 783 N N . ASN A 1 97 ? 13.701 -9.467 -17.300 1.00 92.00 97 ASN A N 1
ATOM 784 C CA . ASN A 1 97 ? 14.334 -10.726 -17.686 1.00 92.00 97 ASN A CA 1
ATOM 785 C C . ASN A 1 97 ? 13.838 -11.227 -19.051 1.00 92.00 97 ASN A C 1
ATOM 787 O O . ASN A 1 97 ? 14.644 -11.680 -19.862 1.00 92.00 97 ASN A O 1
ATOM 791 N N . LYS A 1 98 ? 12.535 -11.100 -19.348 1.00 91.19 98 LYS A N 1
ATOM 792 C CA . LYS A 1 98 ? 11.963 -11.497 -20.650 1.00 91.19 98 LYS A CA 1
ATOM 793 C C . LYS A 1 98 ? 12.535 -10.704 -21.827 1.00 91.19 98 LYS A C 1
ATOM 795 O O . LYS A 1 98 ? 12.666 -11.263 -22.911 1.00 91.19 98 LYS A O 1
ATOM 800 N N . VAL A 1 99 ? 12.860 -9.427 -21.629 1.00 88.62 99 VAL A N 1
ATOM 801 C CA . VAL A 1 99 ? 13.414 -8.551 -22.681 1.00 88.62 99 VAL A CA 1
ATOM 802 C C . VAL A 1 99 ? 14.935 -8.372 -22.581 1.00 88.62 99 VAL A C 1
ATOM 804 O O . VAL A 1 99 ? 15.502 -7.558 -23.304 1.00 88.62 99 VAL A O 1
ATOM 807 N N . MET A 1 100 ? 15.597 -9.153 -21.717 1.00 85.19 100 MET A N 1
ATOM 808 C CA . MET A 1 100 ? 17.045 -9.140 -21.467 1.00 85.19 100 MET A CA 1
ATOM 809 C C . MET A 1 100 ? 17.616 -7.763 -21.087 1.00 85.19 100 MET A C 1
ATOM 811 O O . MET A 1 100 ? 18.720 -7.407 -21.497 1.00 85.19 100 MET A O 1
ATOM 815 N N . GLY A 1 101 ? 16.886 -6.985 -20.284 1.00 88.75 101 GLY A N 1
ATOM 81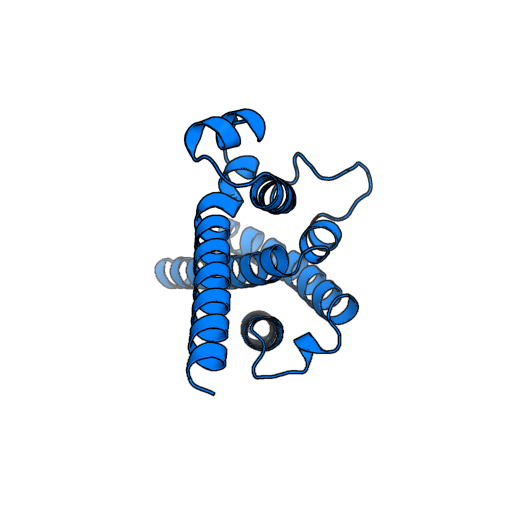6 C CA . GLY A 1 101 ? 17.393 -5.729 -19.733 1.00 88.75 101 GLY A CA 1
ATOM 817 C C . GLY A 1 101 ? 16.328 -4.670 -19.476 1.00 88.75 101 GLY A C 1
ATOM 818 O O . GLY A 1 101 ? 15.142 -4.847 -19.746 1.00 88.75 101 GLY A O 1
ATOM 819 N N . PHE A 1 102 ? 16.765 -3.540 -18.925 1.00 91.31 102 PHE A N 1
ATOM 820 C CA . PHE A 1 102 ? 15.899 -2.394 -18.683 1.00 91.31 102 PHE A CA 1
ATOM 821 C C . PHE A 1 102 ? 15.771 -1.542 -19.945 1.00 91.31 102 PHE A C 1
ATOM 823 O O . PHE A 1 102 ? 16.729 -0.911 -20.392 1.00 91.31 102 PHE A O 1
ATOM 830 N N . ASN A 1 103 ? 14.565 -1.497 -20.506 1.00 92.12 103 ASN A N 1
ATOM 831 C CA . ASN A 1 103 ? 14.201 -0.494 -21.501 1.00 92.12 103 ASN A CA 1
ATOM 832 C C . ASN A 1 103 ? 13.757 0.818 -20.801 1.00 92.12 103 ASN A C 1
ATOM 834 O O . ASN A 1 103 ? 13.559 0.825 -19.582 1.00 92.12 103 ASN A O 1
ATOM 838 N N . PRO A 1 104 ? 13.567 1.934 -21.533 1.00 93.38 104 PRO A N 1
ATOM 839 C CA . PRO A 1 104 ? 13.194 3.215 -20.925 1.00 93.38 104 PRO A CA 1
ATOM 840 C C . PRO A 1 104 ? 11.909 3.181 -20.082 1.00 93.38 104 PRO A C 1
ATOM 842 O O . PRO A 1 104 ? 11.819 3.874 -19.068 1.00 93.38 104 PRO A O 1
ATOM 845 N N . GLU A 1 105 ? 10.924 2.371 -20.473 1.00 92.19 105 GLU A N 1
ATOM 846 C CA . GLU A 1 105 ? 9.661 2.222 -19.745 1.00 92.19 105 GLU A CA 1
ATOM 847 C C . GLU A 1 105 ? 9.875 1.489 -18.415 1.00 92.19 105 GLU A C 1
ATOM 849 O O . GLU A 1 105 ? 9.497 1.999 -17.359 1.00 92.19 105 GLU A O 1
ATOM 854 N N . SER A 1 106 ? 10.552 0.339 -18.444 1.00 92.81 106 SER A N 1
ATOM 855 C CA . SER A 1 106 ? 10.903 -0.430 -17.249 1.00 92.81 106 SER A CA 1
ATOM 856 C C . SER A 1 106 ? 11.778 0.375 -16.293 1.00 92.81 106 SER A C 1
ATOM 858 O O . SER A 1 106 ? 11.549 0.321 -15.089 1.00 92.81 106 SER A O 1
ATOM 860 N N . SER A 1 107 ? 12.723 1.174 -16.802 1.00 93.38 107 SER A N 1
ATOM 861 C CA . SER A 1 107 ? 13.529 2.077 -15.970 1.00 93.38 107 SER A CA 1
ATOM 862 C C . SER A 1 107 ? 12.665 3.127 -15.277 1.00 93.38 107 SER A C 1
ATOM 864 O O . SER A 1 107 ? 12.803 3.346 -14.077 1.00 93.38 107 SER A O 1
ATOM 866 N N . LYS A 1 108 ? 11.730 3.758 -16.001 1.00 94.31 108 LYS A N 1
ATOM 867 C CA . LYS A 1 108 ? 10.808 4.747 -15.422 1.00 94.31 108 LYS A CA 1
ATOM 868 C C . LYS A 1 108 ? 9.949 4.135 -14.311 1.00 94.31 108 LYS A C 1
ATOM 870 O O . LYS A 1 108 ? 9.765 4.760 -13.267 1.00 94.31 108 LYS A O 1
ATOM 875 N N . ILE A 1 109 ? 9.446 2.920 -14.528 1.00 93.19 109 ILE A N 1
ATOM 876 C CA . ILE A 1 109 ? 8.676 2.168 -13.529 1.00 93.19 109 ILE A CA 1
ATOM 877 C C . ILE A 1 109 ? 9.555 1.838 -12.316 1.00 93.19 109 ILE A C 1
ATOM 879 O O . ILE A 1 109 ? 9.143 2.100 -11.189 1.00 93.19 109 ILE A O 1
ATOM 883 N N . ALA A 1 110 ? 10.781 1.353 -12.538 1.00 93.19 110 ALA A N 1
ATOM 884 C CA . ALA A 1 110 ? 11.737 1.040 -11.477 1.00 93.19 110 ALA A CA 1
ATOM 885 C C . ALA A 1 110 ? 12.022 2.256 -10.588 1.00 93.19 110 ALA A C 1
ATOM 887 O O . ALA A 1 110 ? 11.891 2.166 -9.371 1.00 93.19 110 ALA A O 1
ATOM 888 N N . PHE A 1 111 ? 12.329 3.413 -11.186 1.00 93.56 111 PHE A N 1
ATOM 889 C CA . PHE A 1 111 ? 12.579 4.647 -10.437 1.00 93.56 111 PHE A CA 1
ATOM 890 C C . PHE A 1 111 ? 11.378 5.057 -9.583 1.00 93.56 111 PHE A C 1
ATOM 892 O O . PHE A 1 111 ? 11.549 5.392 -8.410 1.00 93.56 111 PHE A O 1
ATOM 899 N N . LYS A 1 112 ? 10.161 4.986 -10.140 1.00 91.94 112 LYS A N 1
ATOM 900 C CA . LYS A 1 112 ? 8.933 5.253 -9.379 1.00 91.94 112 LYS A CA 1
ATOM 901 C C . LYS A 1 112 ? 8.793 4.281 -8.206 1.00 91.94 112 LYS A C 1
ATOM 903 O O . LYS A 1 112 ? 8.494 4.707 -7.095 1.00 91.94 112 LYS A O 1
ATOM 908 N N . TYR A 1 113 ? 8.997 2.987 -8.447 1.00 93.88 113 TYR A N 1
ATOM 909 C CA . TYR A 1 113 ? 8.833 1.959 -7.423 1.00 93.88 113 TYR A CA 1
ATOM 910 C C . TYR A 1 113 ? 9.854 2.113 -6.304 1.00 93.88 113 TYR A C 1
ATOM 912 O O . TYR A 1 113 ? 9.464 2.060 -5.143 1.00 93.88 113 TYR A O 1
ATOM 920 N N . VAL A 1 114 ? 11.121 2.372 -6.626 1.00 94.00 114 VAL A N 1
ATOM 921 C CA . VAL A 1 114 ? 12.177 2.627 -5.638 1.00 94.00 114 VAL A CA 1
ATOM 922 C C . VAL A 1 114 ? 11.828 3.836 -4.772 1.00 94.00 114 VAL A C 1
ATOM 924 O O . VAL A 1 114 ?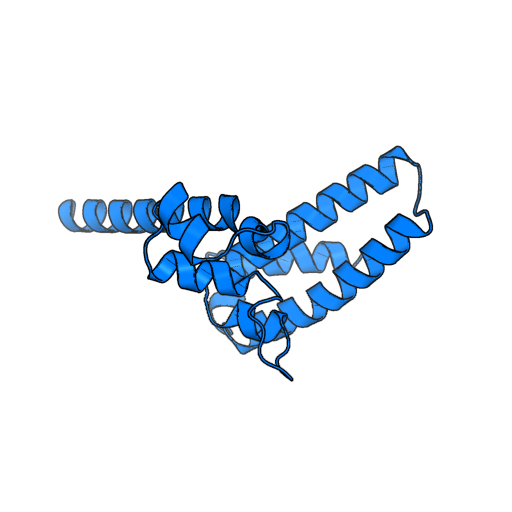 11.798 3.704 -3.551 1.00 94.00 114 VAL A O 1
ATOM 927 N N . ALA A 1 115 ? 11.491 4.978 -5.383 1.00 92.06 115 ALA A N 1
ATOM 928 C CA . ALA A 1 115 ? 11.163 6.198 -4.646 1.00 92.06 115 ALA A CA 1
ATOM 929 C C . ALA A 1 115 ? 9.969 5.998 -3.697 1.00 92.06 115 ALA A C 1
ATOM 931 O O . ALA A 1 115 ? 10.088 6.225 -2.496 1.00 92.06 115 ALA A O 1
ATOM 932 N N . GLU A 1 116 ? 8.847 5.475 -4.207 1.00 92.56 116 GLU A N 1
ATOM 933 C CA . GLU A 1 116 ? 7.655 5.231 -3.383 1.00 92.56 116 GLU A CA 1
ATOM 934 C C . GLU A 1 116 ? 7.901 4.167 -2.295 1.00 92.56 116 GLU A C 1
ATOM 936 O O . GLU A 1 116 ? 7.254 4.198 -1.250 1.00 92.56 116 GLU A O 1
ATOM 941 N N . THR A 1 117 ? 8.815 3.214 -2.517 1.00 95.62 117 THR A N 1
ATOM 942 C CA . THR A 1 117 ? 9.148 2.175 -1.525 1.00 95.62 117 THR A CA 1
ATOM 943 C C . THR A 1 117 ? 9.996 2.727 -0.390 1.00 95.62 117 THR A C 1
ATOM 945 O O . THR A 1 117 ? 9.762 2.367 0.761 1.00 95.62 117 THR A O 1
ATOM 948 N N . VAL A 1 118 ? 10.957 3.606 -0.685 1.00 94.88 118 VAL A N 1
ATOM 949 C CA . VAL A 1 118 ? 11.766 4.270 0.347 1.00 94.88 118 VAL A CA 1
ATOM 950 C C . VAL A 1 118 ? 10.870 5.083 1.282 1.00 94.88 118 VAL A C 1
ATOM 952 O O . VAL A 1 118 ? 10.973 4.935 2.503 1.00 94.88 118 VAL A O 1
ATOM 955 N N . ASP A 1 119 ? 9.947 5.865 0.720 1.00 94.25 119 ASP A N 1
ATOM 956 C CA . ASP A 1 119 ? 8.979 6.644 1.498 1.00 94.25 119 ASP A CA 1
ATOM 957 C C . ASP A 1 119 ? 8.073 5.730 2.335 1.00 94.25 119 ASP A C 1
ATOM 959 O O . ASP A 1 119 ? 7.952 5.909 3.549 1.00 94.25 119 ASP A O 1
ATOM 963 N N . LEU A 1 120 ? 7.506 4.686 1.716 1.00 95.88 120 LEU A N 1
ATOM 964 C CA . LEU A 1 120 ? 6.645 3.721 2.400 1.00 95.88 120 LEU A CA 1
ATOM 965 C C . LEU A 1 120 ? 7.357 3.056 3.585 1.00 95.88 120 LEU A C 1
ATOM 967 O O . LEU A 1 120 ? 6.815 3.052 4.685 1.00 95.88 120 LEU A O 1
ATOM 971 N N . LEU A 1 121 ? 8.570 2.528 3.396 1.00 96.00 121 LEU A N 1
ATOM 972 C CA . LEU A 1 121 ? 9.324 1.857 4.462 1.00 96.00 121 LEU A CA 1
ATOM 973 C C . LEU A 1 121 ? 9.643 2.808 5.623 1.00 96.00 121 LEU A C 1
ATOM 975 O O . LEU A 1 121 ? 9.479 2.434 6.784 1.00 96.00 121 LEU A O 1
ATOM 979 N N . SER A 1 122 ? 10.047 4.045 5.316 1.00 95.25 122 SER A N 1
ATOM 980 C CA . SER A 1 122 ? 10.295 5.085 6.324 1.00 95.25 122 SER A CA 1
ATOM 981 C C . SER A 1 122 ? 9.043 5.369 7.155 1.00 95.25 122 SER A C 1
ATOM 983 O O . SER A 1 122 ? 9.103 5.490 8.380 1.00 95.25 122 SER A O 1
ATOM 985 N N . ASN A 1 123 ? 7.886 5.431 6.501 1.00 96.06 123 ASN A N 1
ATOM 986 C CA . ASN A 1 123 ? 6.612 5.712 7.145 1.00 96.06 123 ASN A CA 1
ATOM 987 C C . ASN A 1 123 ? 6.091 4.537 7.979 1.00 96.06 123 ASN A C 1
ATOM 989 O O . ASN A 1 123 ? 5.586 4.754 9.080 1.00 96.06 123 ASN A O 1
ATOM 993 N N . VAL A 1 124 ? 6.299 3.298 7.526 1.00 96.31 124 VAL A N 1
ATOM 994 C CA . VAL A 1 124 ? 5.986 2.091 8.307 1.00 96.31 124 VAL A CA 1
ATOM 995 C C . VAL A 1 124 ? 6.811 2.033 9.590 1.00 96.31 124 VAL A C 1
ATOM 997 O O . VAL A 1 124 ? 6.250 1.821 10.662 1.00 96.31 124 VAL A O 1
ATOM 1000 N N . GLU A 1 125 ? 8.120 2.290 9.518 1.00 95.31 125 GLU A N 1
ATOM 1001 C CA . GLU A 1 125 ? 8.988 2.263 10.703 1.00 95.31 125 GLU A CA 1
ATOM 1002 C C . GLU A 1 125 ? 8.621 3.342 11.733 1.00 95.31 125 GLU A C 1
ATOM 1004 O O . GLU A 1 125 ? 8.729 3.105 12.939 1.00 95.31 125 GLU A O 1
ATOM 1009 N N . LYS A 1 126 ? 8.167 4.516 11.274 1.00 96.06 126 LYS A N 1
ATOM 1010 C CA . LYS A 1 126 ? 7.695 5.601 12.150 1.00 96.06 126 LYS A CA 1
ATOM 1011 C C . LYS A 1 126 ? 6.355 5.274 12.802 1.00 96.06 126 LYS A C 1
ATOM 1013 O O . LYS A 1 126 ? 6.192 5.522 13.994 1.00 96.06 126 LYS A O 1
ATOM 1018 N N . GLN A 1 127 ? 5.408 4.752 12.026 1.00 97.00 127 GLN A N 1
ATOM 1019 C CA . GLN A 1 127 ? 4.039 4.517 12.477 1.00 97.00 127 GLN A CA 1
ATOM 1020 C C . GLN A 1 127 ? 3.910 3.249 13.332 1.00 97.00 127 GLN A C 1
ATOM 1022 O O . GLN A 1 127 ? 3.160 3.239 14.306 1.00 97.00 127 GLN A O 1
ATOM 1027 N N . TYR A 1 1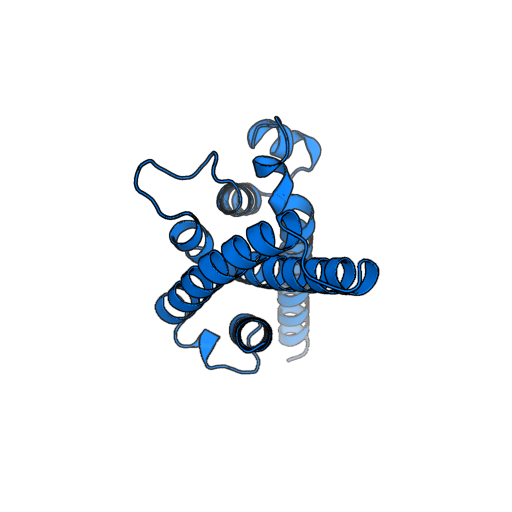28 ? 4.673 2.207 12.997 1.00 96.06 128 TYR A N 1
ATOM 1028 C CA . TYR A 1 128 ? 4.615 0.881 13.616 1.00 96.06 128 TYR A CA 1
ATOM 1029 C C . TYR A 1 128 ? 5.993 0.444 14.141 1.00 96.06 128 TYR A C 1
ATOM 1031 O O . TYR A 1 128 ? 6.562 -0.553 13.682 1.00 96.06 128 TYR A O 1
ATOM 1039 N N . PRO A 1 129 ? 6.609 1.192 15.079 1.00 95.31 129 PRO A N 1
ATOM 1040 C CA . PRO A 1 129 ? 8.003 0.982 15.472 1.00 95.31 129 PRO A CA 1
ATOM 1041 C C . PRO A 1 129 ? 8.251 -0.333 16.224 1.00 95.31 129 PRO A C 1
ATOM 1043 O O . PRO A 1 129 ? 9.406 -0.762 16.318 1.00 95.31 129 PRO A O 1
ATOM 1046 N N . LYS A 1 130 ? 7.209 -0.952 16.798 1.00 95.19 130 LYS A N 1
ATOM 1047 C CA . LYS A 1 130 ? 7.311 -2.237 17.507 1.00 95.19 130 LYS A CA 1
ATOM 1048 C C . LYS A 1 130 ? 7.159 -3.393 16.529 1.00 95.19 130 LYS A C 1
ATOM 1050 O O . LYS A 1 130 ? 8.043 -4.237 16.432 1.00 95.19 130 LYS A O 1
ATOM 1055 N N . GLU A 1 131 ? 6.088 -3.360 15.754 1.00 94.06 131 GLU A N 1
ATOM 1056 C CA . GLU A 1 131 ? 5.717 -4.344 14.745 1.00 94.06 131 GLU A CA 1
ATOM 1057 C C . GLU A 1 131 ? 6.792 -4.430 13.650 1.00 94.06 131 GLU A C 1
ATOM 1059 O O . GLU A 1 131 ? 7.149 -5.512 13.197 1.00 94.06 131 GLU A O 1
ATOM 1064 N N . SER A 1 132 ? 7.421 -3.302 13.297 1.00 89.88 132 SER A N 1
ATOM 1065 C CA . SER A 1 132 ? 8.549 -3.241 12.348 1.00 89.88 132 SER A CA 1
ATOM 1066 C C . SER A 1 132 ? 9.851 -3.872 12.865 1.00 89.88 132 SER A C 1
ATOM 1068 O O . SER A 1 132 ? 10.847 -3.932 12.132 1.00 89.88 132 SER A O 1
ATOM 1070 N N . LYS A 1 133 ? 9.888 -4.318 14.126 1.00 90.50 133 LYS A N 1
ATOM 1071 C CA . LYS A 1 133 ? 11.031 -4.998 14.759 1.00 90.50 133 LYS A CA 1
ATOM 1072 C C . LYS A 1 133 ? 10.716 -6.438 15.168 1.00 90.50 133 LYS A C 1
ATOM 1074 O O . LYS A 1 133 ? 11.638 -7.144 15.567 1.00 90.50 133 LYS A O 1
ATOM 1079 N N . ASP A 1 134 ? 9.465 -6.866 15.043 1.00 92.31 134 ASP A N 1
ATOM 1080 C CA . ASP A 1 134 ? 9.004 -8.190 15.444 1.00 92.31 134 ASP A CA 1
ATOM 1081 C C . ASP A 1 134 ? 8.934 -9.131 14.235 1.00 92.31 134 ASP A C 1
ATOM 1083 O O . ASP A 1 134 ? 8.180 -8.897 13.297 1.00 92.31 134 ASP A O 1
ATOM 1087 N N . TRP A 1 135 ? 9.734 -10.199 14.244 1.00 86.75 135 TRP A N 1
ATOM 1088 C CA . TRP A 1 135 ? 9.815 -11.161 13.140 1.00 86.75 135 TRP A CA 1
ATOM 1089 C C . TRP A 1 135 ? 8.566 -12.018 12.957 1.00 86.75 135 TRP A C 1
ATOM 1091 O O . TRP A 1 135 ? 8.379 -12.556 11.867 1.00 86.75 135 TRP A O 1
ATOM 1101 N N . GLU A 1 136 ? 7.719 -12.134 13.978 1.00 87.62 136 GLU A N 1
ATOM 1102 C CA . GLU A 1 136 ? 6.437 -12.832 13.856 1.00 87.62 136 GLU A CA 1
ATOM 1103 C C . GLU A 1 136 ? 5.373 -11.946 13.189 1.00 87.62 136 GLU A C 1
ATOM 1105 O O . GLU A 1 136 ? 4.326 -12.435 12.765 1.00 87.62 136 GLU A O 1
ATOM 1110 N N . TYR A 1 137 ? 5.656 -10.648 13.025 1.00 87.44 137 TYR A N 1
ATOM 1111 C CA . TYR A 1 137 ? 4.707 -9.689 12.487 1.00 87.44 137 TYR A CA 1
ATOM 1112 C C . TYR A 1 137 ? 4.832 -9.513 10.961 1.00 87.44 137 TYR A C 1
ATOM 1114 O O . TYR A 1 137 ? 5.941 -9.310 10.445 1.00 87.44 137 TYR A O 1
ATOM 1122 N N . PRO A 1 138 ? 3.712 -9.493 10.204 1.00 89.19 138 PRO A N 1
ATOM 1123 C CA . PRO A 1 138 ? 3.743 -9.346 8.745 1.00 89.19 138 PRO A CA 1
ATOM 1124 C C . PRO A 1 138 ? 4.505 -8.106 8.257 1.00 89.19 138 PRO A C 1
ATOM 1126 O O . PRO A 1 138 ? 5.221 -8.177 7.256 1.00 89.19 138 PRO A O 1
ATOM 1129 N N . LEU A 1 139 ? 4.399 -6.988 8.987 1.00 92.56 139 LEU A N 1
ATOM 1130 C CA . LEU A 1 139 ? 5.057 -5.724 8.644 1.00 92.56 139 LEU A CA 1
ATOM 1131 C C . LEU A 1 139 ? 6.581 -5.862 8.583 1.00 92.56 139 LEU A C 1
ATOM 1133 O O . LEU A 1 139 ? 7.194 -5.393 7.621 1.00 92.56 139 LEU A O 1
ATOM 1137 N N . ARG A 1 140 ? 7.202 -6.537 9.559 1.00 93.56 140 ARG A N 1
ATOM 1138 C CA . ARG A 1 140 ? 8.650 -6.777 9.560 1.00 93.56 140 ARG A CA 1
ATOM 1139 C C . ARG A 1 140 ? 9.063 -7.631 8.374 1.00 93.56 140 ARG A C 1
ATOM 1141 O O . ARG A 1 140 ? 9.968 -7.246 7.637 1.00 93.56 140 ARG A O 1
ATOM 1148 N N . TYR A 1 141 ? 8.401 -8.773 8.199 1.00 91.62 141 TYR A N 1
ATOM 1149 C CA . TYR A 1 141 ? 8.735 -9.738 7.156 1.00 91.62 141 TYR A CA 1
ATOM 1150 C C . TYR A 1 141 ? 8.684 -9.101 5.761 1.00 91.62 141 TYR A C 1
ATOM 1152 O O . TYR A 1 141 ? 9.636 -9.199 4.985 1.00 91.62 141 TYR A O 1
ATOM 1160 N N . GLN A 1 142 ? 7.599 -8.386 5.457 1.00 93.19 142 GLN A N 1
ATOM 1161 C CA . GLN A 1 142 ? 7.408 -7.748 4.155 1.00 93.19 142 GLN A CA 1
ATOM 1162 C C . GLN A 1 142 ? 8.373 -6.578 3.944 1.00 93.19 142 GLN A C 1
ATOM 1164 O O . GLN A 1 142 ? 8.955 -6.448 2.867 1.00 93.19 142 GLN A O 1
ATOM 1169 N N . SER A 1 143 ? 8.611 -5.770 4.982 1.00 94.00 143 SER A N 1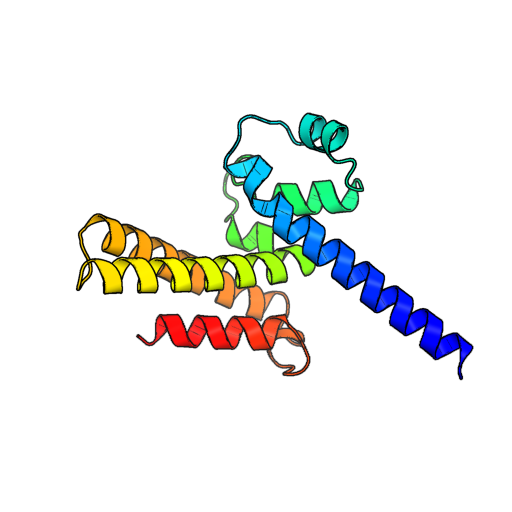
ATOM 1170 C CA . SER A 1 143 ? 9.572 -4.663 4.919 1.00 94.00 143 SER A CA 1
ATOM 1171 C C . SER A 1 143 ? 10.995 -5.151 4.649 1.00 94.00 143 SER A C 1
ATOM 1173 O O . SER A 1 143 ? 11.720 -4.526 3.878 1.00 94.00 143 SER A O 1
ATOM 1175 N N . THR A 1 144 ? 11.402 -6.279 5.240 1.00 93.62 144 THR A N 1
ATOM 1176 C CA . THR A 1 144 ? 12.699 -6.902 4.945 1.00 93.62 144 THR A CA 1
ATOM 1177 C C . THR A 1 144 ? 12.785 -7.342 3.486 1.00 93.62 144 THR A C 1
ATOM 1179 O O . THR A 1 144 ? 13.738 -6.962 2.815 1.00 93.62 144 THR A O 1
ATOM 1182 N N . ARG A 1 145 ? 11.769 -8.041 2.959 1.00 92.81 145 ARG A N 1
ATOM 1183 C CA . ARG A 1 145 ? 11.766 -8.452 1.543 1.00 92.81 145 ARG A CA 1
ATOM 1184 C C . ARG A 1 145 ? 11.837 -7.267 0.581 1.00 92.81 145 ARG A C 1
ATOM 1186 O O . ARG A 1 145 ? 12.504 -7.349 -0.441 1.00 92.81 145 ARG A O 1
ATOM 1193 N N . LEU A 1 146 ? 11.175 -6.154 0.899 1.00 94.19 146 LEU A N 1
ATOM 1194 C CA . LEU A 1 146 ? 11.266 -4.943 0.081 1.00 94.19 146 LEU A CA 1
ATOM 1195 C C . LEU A 1 146 ? 12.661 -4.322 0.088 1.00 94.19 146 LEU A C 1
ATOM 1197 O O . LEU A 1 146 ? 13.116 -3.865 -0.956 1.00 94.19 146 LEU A O 1
ATOM 1201 N N . LYS A 1 147 ? 13.355 -4.331 1.231 1.00 93.19 147 LYS A N 1
ATOM 1202 C CA . LYS A 1 147 ? 14.741 -3.848 1.315 1.00 93.19 147 LYS A CA 1
ATOM 1203 C C . LYS A 1 147 ? 15.676 -4.659 0.421 1.00 93.19 147 LYS A C 1
ATOM 1205 O O . LYS A 1 147 ? 16.549 -4.061 -0.198 1.00 93.19 147 LYS A O 1
ATOM 1210 N N . ASP A 1 148 ? 15.450 -5.965 0.282 1.00 91.06 148 ASP A N 1
ATOM 1211 C CA . ASP A 1 148 ? 16.233 -6.811 -0.627 1.00 91.06 148 ASP A CA 1
ATOM 1212 C C . ASP A 1 148 ? 16.123 -6.343 -2.086 1.00 91.06 148 ASP A C 1
ATOM 1214 O O . ASP A 1 148 ? 17.135 -6.283 -2.777 1.00 91.06 148 ASP A O 1
ATOM 1218 N N . TYR A 1 149 ? 14.939 -5.910 -2.538 1.00 89.00 149 TYR A N 1
ATOM 1219 C CA . TYR A 1 149 ? 14.765 -5.363 -3.892 1.00 89.00 149 TYR A CA 1
ATOM 1220 C C . TYR A 1 149 ? 15.420 -3.996 -4.107 1.00 89.00 149 TYR A C 1
ATOM 1222 O O . TYR A 1 149 ? 15.716 -3.650 -5.246 1.00 89.00 149 TYR A O 1
ATOM 1230 N N . LEU A 1 150 ? 15.641 -3.216 -3.046 1.00 87.81 150 LEU A N 1
ATOM 1231 C CA . LEU A 1 150 ? 16.295 -1.904 -3.135 1.00 87.81 150 LEU A CA 1
ATOM 1232 C C . LEU A 1 150 ? 17.828 -1.990 -3.161 1.00 87.81 150 LEU A C 1
ATOM 1234 O O . LEU A 1 150 ? 18.483 -0.988 -3.437 1.00 87.81 150 LEU A O 1
ATOM 1238 N N . MET A 1 151 ? 18.398 -3.149 -2.825 1.00 77.56 151 MET A N 1
ATOM 1239 C CA . MET A 1 151 ? 19.848 -3.381 -2.802 1.00 77.56 151 MET A CA 1
ATOM 1240 C C . MET A 1 151 ? 20.382 -4.026 -4.093 1.00 77.56 151 MET A C 1
ATOM 1242 O O . MET A 1 151 ? 21.578 -4.314 -4.165 1.00 77.56 151 MET A O 1
ATOM 1246 N N . ILE A 1 152 ? 19.510 -4.267 -5.078 1.00 55.28 152 ILE A N 1
ATOM 1247 C CA . ILE A 1 152 ? 19.828 -4.794 -6.418 1.00 55.28 152 ILE A CA 1
ATOM 1248 C C . ILE A 1 152 ? 20.021 -3.623 -7.381 1.00 55.28 152 ILE A C 1
ATOM 1250 O O . ILE A 1 152 ? 21.009 -3.663 -8.148 1.00 55.28 152 ILE A O 1
#